Protein AF-A0A7C5FHZ9-F1 (afdb_monomer_lite)

pLDDT: mean 84.06, std 15.32, range [52.84, 96.88]

Sequence (47 aa):
VAKNYCTRIIGINSGHIVFDGKSDELTDEIIDKIYEGEKREESDEEE

Secondary structure (DSSP, 8-state):
-GGGT-S-EEEEETTEEEEEE-SSS--HHHHHHHH------------

Structure (mmCIF, N/CA/C/O backbone):
data_AF-A0A7C5FHZ9-F1
#
_entry.id   AF-A0A7C5FHZ9-F1
#
loop_
_atom_site.group_PDB
_atom_site.id
_atom_site.type_symbol
_atom_site.label_atom_id
_atom_site.label_alt_id
_atom_site.label_comp_id
_atom_site.label_asym_id
_atom_site.label_entity_id
_atom_site.label_seq_id
_atom_site.pdbx_PDB_ins_code
_atom_site.Cartn_x
_atom_site.Cartn_y
_atom_site.Cartn_z
_atom_site.occupancy
_atom_site.B_iso_or_equiv
_atom_site.auth_seq_id
_atom_site.auth_comp_id
_atom_site.auth_asym_id
_atom_site.auth_atom_id
_atom_site.pdbx_PDB_model_num
ATOM 1 N N . VAL A 1 1 ? -2.477 10.249 5.814 1.00 73.38 1 VAL A N 1
ATOM 2 C CA . VAL A 1 1 ? -3.516 11.269 5.508 1.00 73.38 1 VAL A CA 1
ATOM 3 C C . VAL A 1 1 ? -4.666 10.681 4.691 1.0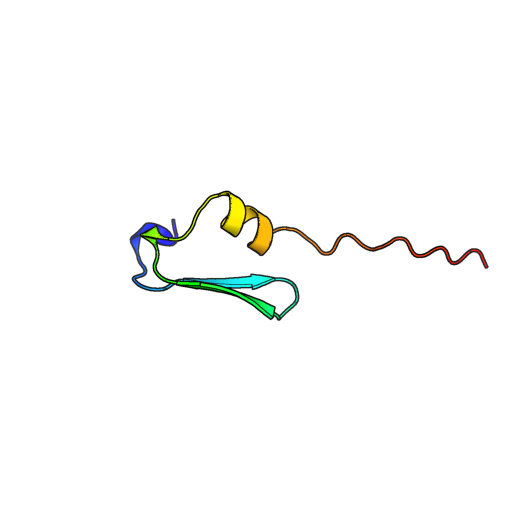0 73.38 1 VAL A C 1
ATOM 5 O O . VAL A 1 1 ? -5.780 10.710 5.188 1.00 73.38 1 VAL A O 1
ATOM 8 N N . ALA A 1 2 ? -4.428 10.080 3.515 1.00 76.56 2 ALA A N 1
ATOM 9 C CA . ALA A 1 2 ? -5.493 9.526 2.654 1.00 76.56 2 ALA A CA 1
ATOM 10 C C . ALA A 1 2 ? -6.415 8.489 3.336 1.00 76.56 2 ALA A C 1
ATOM 12 O O . ALA A 1 2 ? -7.628 8.535 3.156 1.00 76.56 2 ALA A O 1
ATOM 13 N N . LYS A 1 3 ? -5.865 7.615 4.194 1.00 79.31 3 LYS A N 1
ATOM 14 C CA . LYS A 1 3 ? -6.635 6.599 4.938 1.00 79.31 3 LYS A CA 1
ATOM 15 C C . LYS A 1 3 ? -7.811 7.164 5.754 1.00 79.31 3 LYS A C 1
ATOM 17 O O . LYS A 1 3 ? -8.792 6.466 5.961 1.00 79.31 3 LYS A O 1
ATOM 22 N N . ASN A 1 4 ? -7.734 8.425 6.185 1.00 86.94 4 ASN A N 1
ATOM 23 C CA . ASN A 1 4 ? -8.711 9.019 7.103 1.00 86.94 4 ASN A CA 1
ATOM 24 C C . ASN A 1 4 ? -9.959 9.587 6.409 1.00 86.94 4 ASN A C 1
ATOM 26 O O . ASN A 1 4 ? -10.915 9.940 7.092 1.00 86.94 4 ASN A O 1
ATOM 30 N N . TYR A 1 5 ? -9.950 9.715 5.079 1.00 89.44 5 TYR A N 1
ATOM 31 C CA . TYR A 1 5 ? -10.992 10.446 4.342 1.00 89.44 5 TYR A CA 1
ATOM 32 C C . TYR A 1 5 ? -11.609 9.642 3.195 1.00 89.44 5 TYR A C 1
ATOM 34 O O . TYR A 1 5 ? -12.473 10.150 2.482 1.00 89.44 5 TYR A O 1
ATOM 42 N N . CYS A 1 6 ? -11.174 8.397 3.001 1.00 90.25 6 CYS A N 1
ATOM 43 C CA . CYS A 1 6 ? -11.578 7.576 1.869 1.00 90.25 6 CYS A CA 1
ATOM 44 C C . CYS A 1 6 ? -12.055 6.202 2.340 1.00 90.25 6 CYS A C 1
ATOM 46 O O . CYS A 1 6 ? -11.495 5.617 3.265 1.00 90.25 6 CYS A O 1
ATOM 48 N N . THR A 1 7 ? -13.070 5.672 1.662 1.00 92.62 7 THR A 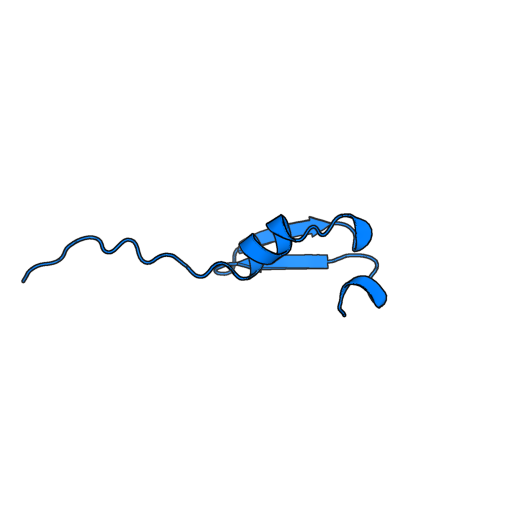N 1
ATOM 49 C CA . THR A 1 7 ? -13.545 4.289 1.827 1.00 92.62 7 THR A CA 1
ATOM 50 C C . THR A 1 7 ? -12.921 3.332 0.810 1.00 92.62 7 THR A C 1
ATOM 52 O O . THR A 1 7 ? -12.982 2.121 0.996 1.00 92.62 7 THR A O 1
ATOM 55 N N . ARG A 1 8 ? -12.308 3.878 -0.248 1.00 95.00 8 ARG A N 1
ATOM 56 C CA . ARG A 1 8 ? -11.604 3.168 -1.319 1.00 95.00 8 ARG A CA 1
ATOM 57 C C . ARG A 1 8 ? -10.359 3.955 -1.720 1.00 95.00 8 ARG A C 1
ATOM 59 O O . ARG A 1 8 ? -10.407 5.184 -1.775 1.00 95.00 8 ARG A O 1
ATOM 66 N N . ILE A 1 9 ? -9.270 3.256 -2.004 1.00 95.19 9 ILE A N 1
ATOM 67 C CA . ILE A 1 9 ? -7.999 3.809 -2.465 1.00 95.19 9 ILE A CA 1
ATOM 68 C C . ILE A 1 9 ? -7.590 3.052 -3.727 1.00 95.19 9 ILE A C 1
ATOM 70 O O . ILE A 1 9 ? -7.618 1.825 -3.750 1.00 95.19 9 ILE A O 1
ATOM 74 N N . ILE A 1 10 ? -7.193 3.802 -4.756 1.00 95.50 10 ILE A N 1
ATOM 75 C CA . ILE A 1 10 ? -6.605 3.268 -5.985 1.00 95.50 10 ILE A CA 1
ATOM 76 C C . ILE A 1 10 ? -5.158 3.762 -6.044 1.00 95.50 10 ILE A C 1
ATOM 78 O O . ILE A 1 10 ? -4.915 4.964 -6.152 1.00 95.50 10 ILE A O 1
ATOM 82 N N . GLY A 1 11 ? -4.211 2.838 -5.913 1.00 94.50 11 GLY A N 1
ATOM 83 C CA . GLY A 1 11 ? -2.779 3.087 -6.025 1.00 94.50 11 GLY A CA 1
ATOM 84 C C . GLY A 1 11 ? -2.302 2.861 -7.454 1.00 94.50 11 GLY A C 1
ATOM 85 O O . GLY A 1 11 ? -2.567 1.804 -8.029 1.00 94.50 11 GLY A O 1
ATOM 86 N N . ILE A 1 12 ? -1.603 3.846 -8.019 1.00 94.62 12 ILE A N 1
ATOM 87 C CA . ILE A 1 12 ? -1.093 3.813 -9.393 1.00 94.62 12 ILE A CA 1
ATOM 88 C C . ILE A 1 12 ? 0.428 3.910 -9.364 1.00 94.62 12 ILE A C 1
ATOM 90 O O . ILE A 1 12 ? 0.967 4.786 -8.693 1.00 94.62 12 ILE A O 1
ATOM 94 N N . ASN A 1 13 ? 1.090 3.057 -10.138 1.00 93.94 13 ASN A N 1
ATOM 95 C CA . ASN A 1 13 ? 2.524 3.097 -10.394 1.00 93.94 13 ASN A CA 1
ATOM 96 C C . ASN A 1 13 ? 2.765 2.914 -11.902 1.00 93.94 13 ASN A C 1
ATOM 98 O O . ASN A 1 13 ? 2.101 2.085 -12.520 1.00 93.94 13 ASN A O 1
ATOM 102 N N . SER A 1 14 ? 3.618 3.736 -12.521 1.00 92.12 14 SER A 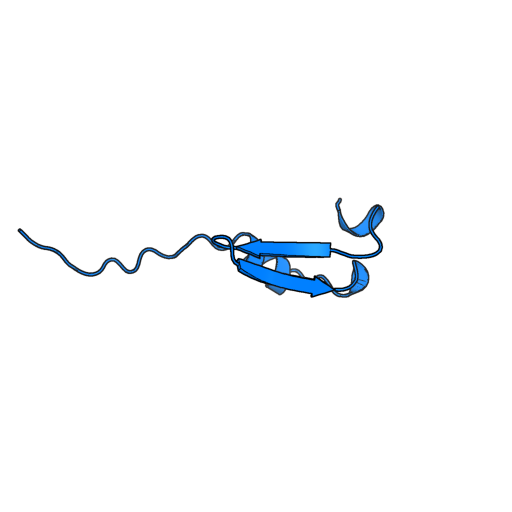N 1
ATOM 103 C CA . SER A 1 14 ? 3.876 3.723 -13.978 1.00 92.12 14 SER A CA 1
ATOM 104 C C . SER A 1 14 ? 2.627 3.685 -14.877 1.00 92.12 14 SER A C 1
ATOM 106 O O . SER A 1 14 ? 2.609 3.051 -15.924 1.00 92.12 14 SER A O 1
ATOM 108 N N . GLY A 1 15 ? 1.535 4.343 -14.471 1.00 93.44 15 GLY A N 1
ATOM 109 C CA . GLY A 1 15 ? 0.268 4.327 -15.220 1.00 93.44 15 GLY A CA 1
ATOM 110 C C . GLY A 1 15 ? -0.563 3.044 -15.066 1.00 93.44 15 GLY A C 1
ATOM 111 O O . GLY A 1 15 ? -1.634 2.936 -15.662 1.00 93.44 15 GLY A O 1
ATOM 112 N N . HIS A 1 16 ? -0.124 2.105 -14.228 1.00 94.12 16 HIS A N 1
ATOM 113 C CA . HIS A 1 16 ? -0.811 0.857 -13.914 1.00 94.12 16 HIS A CA 1
ATOM 114 C C . HIS A 1 16 ? -1.396 0.876 -12.501 1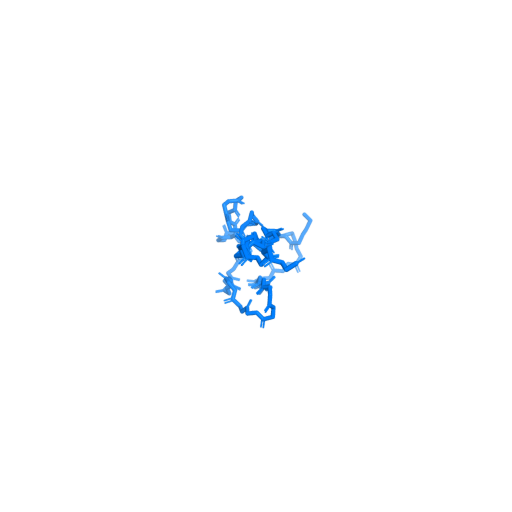.00 94.12 16 HIS A C 1
ATOM 116 O O . HIS A 1 16 ? -0.809 1.422 -11.570 1.00 94.12 16 HIS A O 1
ATOM 122 N N . ILE A 1 17 ? -2.561 0.248 -12.326 1.00 95.38 17 ILE A N 1
ATOM 123 C CA . ILE A 1 17 ? -3.160 0.059 -11.002 1.00 95.38 17 ILE A CA 1
ATOM 124 C C . ILE A 1 17 ? -2.401 -1.061 -10.288 1.00 95.38 17 ILE A C 1
ATOM 126 O O . ILE A 1 17 ? -2.418 -2.204 -10.739 1.00 95.38 17 ILE A O 1
ATOM 130 N N . VAL A 1 18 ? -1.772 -0.731 -9.162 1.00 94.56 18 VAL A N 1
ATOM 131 C CA . VAL A 1 18 ? -1.057 -1.688 -8.296 1.00 94.56 18 VAL A CA 1
ATOM 132 C C . VAL A 1 18 ? -1.807 -1.983 -6.998 1.00 94.56 18 VAL A C 1
ATOM 134 O O . VAL A 1 18 ? -1.499 -2.953 -6.309 1.00 94.56 18 VAL A O 1
ATOM 137 N N . PHE A 1 19 ? -2.815 -1.171 -6.671 1.00 96.19 19 PHE A N 1
ATOM 138 C CA . PHE A 1 19 ? -3.710 -1.388 -5.539 1.00 96.19 19 PHE A CA 1
ATOM 139 C C . PHE A 1 19 ? -5.103 -0.834 -5.837 1.00 96.19 19 PHE A C 1
ATOM 141 O O . PHE A 1 19 ? -5.232 0.274 -6.349 1.00 96.19 19 PHE A O 1
ATOM 148 N N . ASP A 1 20 ? -6.141 -1.582 -5.479 1.00 96.88 20 ASP A N 1
ATOM 149 C CA . ASP A 1 20 ? -7.534 -1.137 -5.503 1.00 96.88 20 ASP A CA 1
ATOM 150 C C . ASP A 1 20 ? -8.275 -1.837 -4.366 1.00 96.88 20 ASP A C 1
ATOM 152 O O . ASP A 1 20 ? -8.569 -3.030 -4.440 1.00 96.88 20 ASP A O 1
ATOM 156 N N . GLY A 1 21 ? -8.510 -1.107 -3.282 1.00 96.12 21 GLY A N 1
ATOM 157 C CA . GLY A 1 21 ? -9.039 -1.686 -2.054 1.00 96.12 21 GLY A CA 1
ATOM 158 C C . GLY A 1 21 ? -9.534 -0.633 -1.080 1.00 96.12 21 GLY A C 1
ATOM 159 O O . GLY A 1 21 ? -9.592 0.563 -1.388 1.00 96.12 21 GLY A O 1
ATOM 160 N N . LYS A 1 22 ? -9.924 -1.072 0.110 1.00 95.88 22 LYS A N 1
ATOM 161 C CA . LYS A 1 22 ? -10.340 -0.177 1.190 1.00 95.88 22 LYS A CA 1
ATOM 162 C C . LYS A 1 22 ? -9.137 0.522 1.823 1.00 95.88 22 LYS A C 1
ATOM 164 O O . LYS A 1 22 ? -7.981 0.147 1.642 1.00 95.88 22 LYS A O 1
ATOM 169 N N . SER A 1 23 ? -9.411 1.581 2.577 1.00 92.75 23 SER A N 1
ATOM 170 C CA . SER A 1 23 ? -8.370 2.370 3.241 1.00 92.75 23 SER A CA 1
ATOM 171 C C . SER A 1 23 ? -7.655 1.635 4.378 1.00 92.75 23 SER A C 1
ATOM 173 O O . SER A 1 23 ? -6.489 1.932 4.644 1.00 92.75 23 SER A O 1
ATOM 175 N N . ASP A 1 24 ? -8.327 0.684 5.024 1.00 93.31 24 ASP A N 1
ATOM 176 C CA . ASP A 1 24 ? -7.786 -0.186 6.075 1.00 93.31 24 ASP A CA 1
ATOM 177 C C . ASP A 1 24 ? -6.895 -1.311 5.525 1.00 93.31 24 ASP A C 1
ATOM 179 O O . ASP A 1 24 ? -6.007 -1.780 6.231 1.00 93.31 24 ASP A O 1
ATOM 183 N N . GLU A 1 25 ? -7.067 -1.683 4.256 1.00 93.94 25 GLU A N 1
ATOM 184 C CA . GLU A 1 25 ? -6.255 -2.689 3.555 1.00 93.94 25 GLU A CA 1
ATOM 185 C C . GLU A 1 25 ? -4.924 -2.131 3.022 1.00 93.94 25 GLU A C 1
ATOM 187 O O . GLU A 1 25 ? -4.038 -2.891 2.637 1.00 93.94 25 GLU A O 1
ATOM 192 N N . LEU A 1 26 ? -4.754 -0.805 2.997 1.00 93.19 26 LEU A N 1
ATOM 193 C CA . LEU A 1 26 ? -3.520 -0.175 2.532 1.00 93.19 26 LEU A CA 1
ATOM 194 C C . LEU A 1 26 ? -2.398 -0.379 3.566 1.00 93.19 26 LEU A C 1
ATOM 196 O O . LEU A 1 26 ? -2.412 0.243 4.630 1.00 93.19 26 LEU A O 1
ATOM 200 N N . THR A 1 27 ? -1.399 -1.198 3.251 1.00 94.25 27 THR A N 1
ATOM 201 C CA . THR A 1 27 ? -0.209 -1.430 4.091 1.00 94.25 27 THR A CA 1
ATOM 202 C C . THR A 1 27 ? 0.972 -0.568 3.651 1.00 94.25 27 THR A C 1
ATOM 204 O O . THR A 1 27 ? 0.957 -0.000 2.558 1.00 94.25 27 THR A O 1
ATOM 207 N N . ASP A 1 28 ? 2.004 -0.468 4.490 1.00 93.12 28 ASP A N 1
ATOM 208 C CA . ASP A 1 28 ? 3.223 0.278 4.150 1.00 93.12 28 ASP A CA 1
ATOM 209 C C . ASP A 1 28 ? 3.946 -0.347 2.945 1.00 93.12 28 ASP A C 1
ATOM 211 O O . ASP A 1 28 ? 4.374 0.366 2.052 1.00 93.12 28 ASP A O 1
ATOM 215 N N . GLU A 1 29 ? 3.931 -1.675 2.817 1.00 93.25 29 GLU A N 1
ATOM 216 C CA . GLU A 1 29 ? 4.472 -2.398 1.653 1.00 93.25 29 GLU A CA 1
ATOM 217 C C . GLU A 1 29 ? 3.753 -2.037 0.341 1.00 93.25 29 GLU A C 1
ATOM 219 O O . GLU A 1 29 ? 4.353 -2.009 -0.733 1.00 93.25 29 GLU A O 1
ATOM 224 N N . ILE A 1 30 ? 2.443 -1.785 0.404 1.00 93.50 30 ILE A N 1
ATOM 225 C CA . ILE A 1 30 ? 1.662 -1.347 -0.758 1.00 93.50 30 ILE A CA 1
ATOM 226 C C . ILE A 1 30 ? 1.961 0.121 -1.064 1.00 93.50 30 ILE A C 1
ATOM 228 O O . ILE A 1 30 ? 2.053 0.493 -2.231 1.00 93.50 30 ILE A O 1
ATOM 232 N N . ILE A 1 31 ? 2.126 0.950 -0.031 1.00 93.19 31 ILE A N 1
ATOM 233 C CA . ILE A 1 31 ? 2.549 2.345 -0.185 1.00 93.19 31 ILE A CA 1
ATOM 234 C C . ILE A 1 31 ? 3.909 2.394 -0.880 1.00 93.19 31 ILE A C 1
ATOM 236 O O . ILE A 1 31 ? 4.052 3.137 -1.850 1.00 93.19 31 ILE A O 1
ATOM 240 N N . ASP A 1 32 ? 4.852 1.557 -0.455 1.00 93.38 32 ASP A N 1
ATOM 241 C CA . ASP A 1 32 ? 6.163 1.441 -1.082 1.00 93.38 32 ASP A CA 1
ATOM 242 C C . ASP A 1 32 ? 6.019 1.087 -2.561 1.00 93.38 32 ASP A C 1
ATOM 244 O O . ASP A 1 32 ? 6.545 1.814 -3.388 1.00 93.38 32 ASP A O 1
ATOM 248 N N . LYS A 1 33 ? 5.204 0.092 -2.932 1.00 90.81 33 LYS A N 1
ATOM 249 C CA . LYS A 1 33 ? 4.953 -0.253 -4.350 1.00 90.81 33 LYS A CA 1
ATOM 250 C C . LYS A 1 33 ? 4.303 0.862 -5.172 1.00 90.81 33 LYS A C 1
ATOM 252 O O . LYS A 1 33 ? 4.517 0.940 -6.376 1.00 90.81 33 LYS A O 1
ATOM 257 N N . ILE A 1 34 ? 3.467 1.700 -4.557 1.00 93.00 34 ILE A N 1
ATOM 258 C CA . ILE A 1 34 ? 2.845 2.840 -5.246 1.00 93.00 34 ILE A CA 1
ATOM 259 C C . ILE A 1 34 ? 3.911 3.890 -5.586 1.00 93.00 34 ILE A C 1
ATOM 261 O O . ILE A 1 34 ? 3.880 4.453 -6.680 1.00 93.00 34 ILE A O 1
ATOM 265 N N . TYR A 1 35 ? 4.856 4.130 -4.674 1.00 90.69 35 TYR A N 1
ATOM 266 C CA . TYR A 1 35 ? 5.895 5.156 -4.819 1.00 90.69 35 TYR A CA 1
ATOM 267 C C . TYR A 1 35 ? 7.252 4.635 -5.304 1.00 90.69 35 TYR A C 1
ATOM 269 O O . TYR A 1 35 ? 8.136 5.447 -5.582 1.00 90.69 35 TYR A O 1
ATOM 277 N N . GLU A 1 36 ? 7.432 3.320 -5.416 1.00 88.44 36 GLU A N 1
ATOM 278 C CA . GLU A 1 36 ? 8.631 2.703 -5.967 1.00 88.44 36 GLU A CA 1
ATOM 279 C C . GLU A 1 36 ? 8.774 3.197 -7.405 1.00 88.44 36 GLU A C 1
ATOM 281 O O . GLU A 1 36 ? 7.921 2.953 -8.254 1.00 88.44 36 GLU A O 1
ATOM 286 N N . GLY A 1 37 ? 9.808 3.995 -7.668 1.00 78.56 37 GLY A N 1
ATOM 287 C CA . GLY A 1 37 ? 10.080 4.442 -9.026 1.00 78.56 37 GLY A CA 1
ATOM 288 C C . GLY A 1 37 ? 10.412 3.244 -9.907 1.00 78.56 37 GLY A C 1
ATOM 289 O O . GLY A 1 37 ? 10.852 2.206 -9.411 1.00 78.56 37 GLY A O 1
ATOM 290 N N . GLU A 1 38 ? 10.267 3.400 -11.221 1.00 65.88 38 GLU A N 1
ATOM 291 C CA . GLU A 1 38 ? 10.866 2.446 -12.146 1.00 65.88 38 GLU A CA 1
ATOM 292 C C . GLU A 1 38 ? 12.358 2.398 -11.828 1.00 65.88 38 GLU A C 1
ATOM 294 O O . GLU A 1 38 ? 13.090 3.366 -12.065 1.00 65.88 38 GLU A O 1
ATOM 299 N N . LYS A 1 39 ? 12.826 1.285 -11.248 1.00 57.44 39 LYS A N 1
ATOM 300 C CA . LYS A 1 39 ? 14.227 0.925 -11.402 1.00 57.44 39 LYS A CA 1
ATOM 301 C C . LYS A 1 39 ? 14.413 0.887 -12.905 1.00 57.44 39 LYS A C 1
ATOM 303 O O . LYS A 1 39 ? 13.899 -0.016 -13.556 1.00 57.44 39 LYS A O 1
ATOM 308 N N . ARG A 1 40 ? 15.074 1.908 -13.456 1.00 55.56 40 ARG A N 1
ATOM 309 C CA . ARG A 1 40 ? 15.687 1.771 -14.766 1.00 55.56 40 ARG A CA 1
ATOM 310 C C . ARG A 1 40 ? 16.498 0.495 -14.653 1.00 55.56 40 ARG A C 1
ATOM 312 O O . ARG A 1 40 ? 17.438 0.437 -13.863 1.00 55.56 40 ARG A O 1
ATOM 319 N N . GLU A 1 41 ? 16.077 -0.539 -15.363 1.00 54.97 41 GLU A N 1
ATOM 320 C CA . GLU A 1 41 ? 17.042 -1.512 -15.818 1.00 54.97 41 GLU A CA 1
ATOM 321 C C . GLU A 1 41 ? 18.027 -0.661 -16.626 1.00 54.97 41 GLU A C 1
ATOM 323 O O . GLU A 1 41 ? 17.681 -0.118 -17.674 1.00 54.97 41 GLU A O 1
ATOM 328 N N . GLU A 1 42 ? 19.200 -0.387 -16.050 1.00 56.06 42 GLU A N 1
ATOM 329 C CA . GLU A 1 42 ? 20.381 -0.024 -16.824 1.00 56.06 42 GLU A CA 1
ATOM 330 C C . GLU A 1 42 ? 20.657 -1.235 -17.717 1.00 56.06 42 GLU A C 1
ATOM 332 O O . GLU A 1 42 ? 21.458 -2.103 -17.395 1.00 56.06 42 GLU A O 1
ATOM 337 N N . SER A 1 43 ? 19.888 -1.363 -18.795 1.00 54.09 43 SER A N 1
ATOM 338 C CA . SER A 1 43 ? 20.285 -2.155 -19.937 1.00 54.09 43 SER A CA 1
ATOM 339 C C . SER A 1 43 ? 21.353 -1.337 -20.644 1.00 54.09 43 SER A C 1
ATOM 341 O O . SER A 1 43 ? 21.063 -0.312 -21.260 1.00 54.09 43 SER A O 1
ATOM 343 N N . ASP A 1 44 ? 22.582 -1.782 -20.414 1.00 57.72 44 AS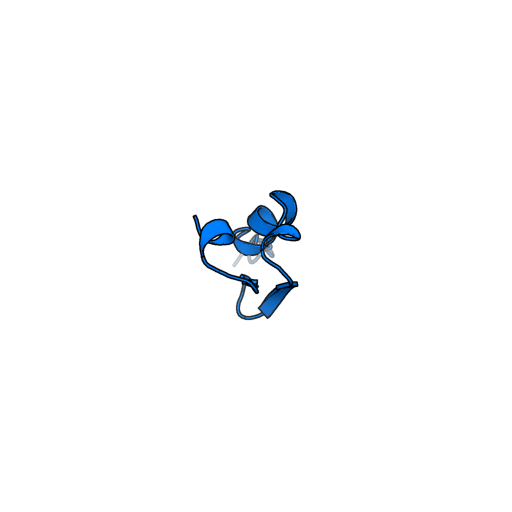P A N 1
ATOM 344 C CA . ASP A 1 44 ? 23.805 -1.498 -21.146 1.00 57.72 44 ASP A CA 1
ATOM 345 C C . ASP A 1 44 ? 23.549 -1.053 -22.599 1.00 57.72 44 ASP A C 1
ATOM 347 O O . ASP A 1 44 ? 23.152 -1.856 -23.440 1.00 57.72 44 ASP A O 1
ATOM 351 N N . GLU 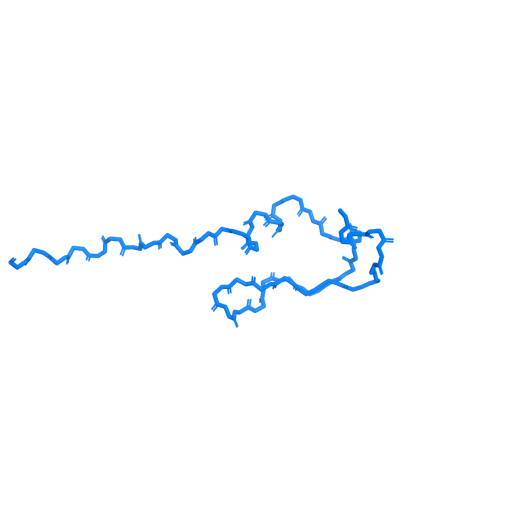A 1 45 ? 23.844 0.206 -22.915 1.00 53.81 45 GLU A N 1
ATOM 352 C CA . GLU A 1 45 ? 24.241 0.609 -24.266 1.00 53.81 45 GLU A CA 1
ATOM 353 C C . GLU A 1 45 ? 25.535 1.422 -24.135 1.00 53.81 45 GLU A C 1
ATOM 355 O O . GLU A 1 45 ? 25.535 2.631 -23.898 1.00 53.81 45 GLU A O 1
ATOM 360 N N . GLU A 1 46 ? 26.662 0.708 -24.215 1.00 52.84 46 GLU A N 1
ATOM 361 C CA . GLU A 1 46 ? 27.916 1.277 -24.701 1.00 52.84 46 GLU A CA 1
ATOM 362 C C . GLU A 1 46 ? 27.754 1.537 -26.213 1.00 52.84 46 GLU A C 1
ATOM 364 O O . GLU A 1 46 ? 27.640 0.585 -26.986 1.00 52.84 46 GLU A O 1
ATOM 369 N N . GLU A 1 47 ? 27.769 2.806 -26.634 1.00 54.94 47 GLU A N 1
ATOM 370 C CA . GLU A 1 47 ? 28.178 3.231 -27.988 1.00 54.94 47 GLU A CA 1
ATOM 371 C C . GLU A 1 47 ? 29.292 4.283 -27.904 1.00 54.94 47 GLU A C 1
ATOM 373 O O . GLU A 1 47 ? 29.162 5.244 -27.106 1.00 54.94 47 GLU A O 1
#

Foldseek 3Di:
DVLVPDQWDFQDAPNDTQDTGGSVPDDVVSVCVSPVHPPPPPPDDDD

Radius of gyration: 14.71 Å; chains: 1; bounding box: 42×14×35 Å